Protein AF-A0A8H4VXH0-F1 (afdb_monomer_lite)

Radius of gyration: 14.35 Å; chains: 1; bounding box: 33×39×37 Å

Sequence (151 aa):
MNLYSQYSAAAYCPFNTANTTTHQPILCPTGSCPLLSFLSHSPYVHGSFLNRDPSFGTAFLAISPHDKTLILSFCGSEFTAASTSAREEFPDYTLAVTGHSLGAAQTAFATAEFRANGTKGEEVWMFDYAQPHLGDLNLADVEVSIVGRGV

Foldseek 3Di:
DDQQQLLQVLQPPCCLAVVDDAFAARDDPVCSHVVQVVADQHKGWRAKDDDPDPQAWIWTWIADPRQQAIEI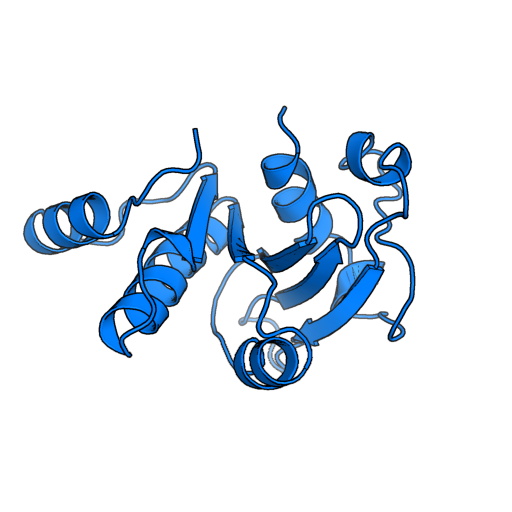YTDAHDDDDPPVPVCVVRVVGAYEYEHEENRLVHLLVHLLVCVVVPNDLRSYAGYGHHYDDPDDVVVVVSSVVSHRDDD

Secondary structure (DSSP, 8-state):
--HHHHHHHHTT-TTTTTT--TTPBP--TTSS-GGGGGSSS--EEEEEEE-SSTTS-EEEEEEETTTTEEEEEEESS----SHHHHHHH-TTSEEEEEEETHHHHHHHHHHHHHHHTT--TTTEEEEEESPPP-SSHHHHHHHHHH-----

InterPro domains:
  IPR002921 Fungal lipase-type domain [PF01764] (84-141)
  IPR029058 Alpha/Beta hydrolase fold [G3DSA:3.40.50.1820] (1-81)
  IPR029058 Alpha/Beta hydrolase fold [G3DSA:3.40.50.1820] (82-149)
  IPR029058 Alpha/Beta hydrolase fold [SSF53474] (3-141)
  IPR051299 Alpha/beta hydrolase lipase/esterase [PTHR46640] (80-141)

pLDDT: mean 80.07, std 12.6, range [41.5, 93.19]

Organism: NCBI:txid354080

Structure (mmCIF, N/CA/C/O backbone):
data_AF-A0A8H4VXH0-F1
#
_entry.id   AF-A0A8H4VXH0-F1
#
loop_
_atom_site.group_PDB
_atom_site.id
_atom_site.type_symbol
_atom_site.label_atom_id
_atom_site.label_alt_id
_atom_site.label_comp_id
_atom_site.label_asym_id
_atom_site.label_entity_id
_atom_site.label_seq_id
_atom_site.pdbx_PDB_ins_code
_atom_site.Cartn_x
_atom_site.Cartn_y
_atom_site.Cartn_z
_atom_site.occupancy
_atom_site.B_iso_or_equiv
_atom_site.auth_seq_id
_atom_site.auth_comp_id
_atom_site.auth_asym_id
_atom_site.auth_atom_id
_atom_site.pdbx_PDB_model_num
ATOM 1 N N . MET A 1 1 ? -5.954 -8.346 -14.269 1.00 59.53 1 MET A N 1
ATOM 2 C CA . MET A 1 1 ? -5.221 -7.361 -13.445 1.00 59.53 1 MET A CA 1
ATOM 3 C C . MET A 1 1 ? -6.236 -6.472 -12.761 1.00 59.53 1 MET A C 1
ATOM 5 O O . MET A 1 1 ? -7.142 -5.999 -13.435 1.00 59.53 1 MET A O 1
ATOM 9 N N . ASN A 1 2 ? -6.114 -6.307 -11.449 1.00 86.38 2 ASN A N 1
ATOM 10 C CA . ASN A 1 2 ? -6.974 -5.452 -10.628 1.00 86.38 2 ASN A CA 1
ATOM 11 C C . ASN A 1 2 ? -6.190 -4.201 -10.178 1.00 86.38 2 ASN A C 1
ATOM 13 O O . ASN A 1 2 ? -4.998 -4.076 -10.468 1.00 86.38 2 ASN A O 1
ATOM 17 N N . LEU A 1 3 ? -6.849 -3.283 -9.471 1.00 90.44 3 LEU A N 1
ATOM 18 C CA . LEU A 1 3 ? -6.254 -2.016 -9.045 1.00 90.44 3 LEU A CA 1
ATOM 19 C C . LEU A 1 3 ? -5.009 -2.206 -8.156 1.00 90.44 3 LEU A C 1
ATOM 21 O O . LEU A 1 3 ? -3.959 -1.631 -8.432 1.00 90.44 3 LEU A O 1
ATOM 25 N N . TYR A 1 4 ? -5.090 -3.061 -7.135 1.00 91.31 4 TYR A N 1
ATOM 26 C CA . TYR A 1 4 ? -3.996 -3.248 -6.175 1.00 91.31 4 TYR A CA 1
ATOM 27 C C . TYR A 1 4 ? -2.783 -3.978 -6.757 1.00 91.31 4 TYR A C 1
ATOM 29 O O . TYR A 1 4 ? -1.662 -3.599 -6.435 1.00 91.31 4 TYR A O 1
ATOM 37 N N . SER A 1 5 ? -2.964 -4.894 -7.718 1.00 89.62 5 SER A N 1
ATOM 38 C CA . SER A 1 5 ? -1.831 -5.488 -8.452 1.00 89.62 5 SER A CA 1
ATOM 39 C C . SER A 1 5 ? -1.010 -4.445 -9.216 1.00 89.62 5 SER A C 1
ATOM 41 O O . SER A 1 5 ? 0.195 -4.606 -9.410 1.00 89.62 5 SER A O 1
ATOM 43 N N . GLN A 1 6 ? -1.648 -3.348 -9.633 1.00 92.75 6 GLN A N 1
ATOM 44 C CA . GLN A 1 6 ? -0.965 -2.252 -10.312 1.00 92.75 6 GLN A CA 1
ATOM 45 C C . GLN A 1 6 ? -0.204 -1.352 -9.346 1.00 92.75 6 GLN A C 1
ATOM 47 O O . GLN A 1 6 ? 0.877 -0.892 -9.702 1.00 92.75 6 GLN A O 1
ATOM 52 N N . TYR A 1 7 ? -0.709 -1.152 -8.125 1.00 93.19 7 TYR A N 1
ATOM 53 C CA . TYR A 1 7 ? 0.077 -0.531 -7.058 1.00 93.19 7 TYR A CA 1
ATOM 54 C C . TYR A 1 7 ? 1.321 -1.372 -6.735 1.00 93.19 7 TYR A C 1
ATOM 56 O O . TYR A 1 7 ? 2.422 -0.822 -6.705 1.00 93.19 7 TYR A O 1
ATOM 64 N N . SER A 1 8 ? 1.191 -2.703 -6.635 1.00 90.25 8 SER A N 1
ATOM 65 C CA . SER A 1 8 ? 2.348 -3.590 -6.435 1.00 90.25 8 SER A CA 1
ATOM 66 C C . SER A 1 8 ? 3.368 -3.467 -7.571 1.00 90.25 8 SER A C 1
ATOM 68 O O . SER A 1 8 ? 4.569 -3.393 -7.322 1.00 90.25 8 SER A O 1
ATOM 70 N N . ALA A 1 9 ? 2.909 -3.397 -8.826 1.00 89.06 9 ALA A N 1
ATOM 71 C CA . ALA A 1 9 ? 3.785 -3.187 -9.979 1.00 89.06 9 ALA A CA 1
ATOM 72 C C . ALA A 1 9 ? 4.452 -1.799 -9.966 1.00 89.06 9 ALA A C 1
ATOM 74 O O . ALA A 1 9 ? 5.627 -1.669 -10.315 1.00 89.06 9 ALA A O 1
ATOM 75 N N . ALA A 1 10 ? 3.731 -0.763 -9.529 1.00 91.12 10 ALA A N 1
ATOM 76 C CA . ALA A 1 10 ? 4.242 0.600 -9.428 1.00 91.12 10 ALA A CA 1
ATOM 77 C C . ALA A 1 10 ? 5.400 0.728 -8.427 1.00 91.12 10 ALA A C 1
ATOM 79 O O . ALA A 1 10 ? 6.233 1.621 -8.588 1.00 91.12 10 ALA A O 1
ATOM 80 N N . ALA A 1 11 ? 5.503 -0.172 -7.441 1.00 88.31 11 ALA A N 1
ATOM 81 C CA . ALA A 1 11 ? 6.580 -0.143 -6.448 1.00 88.31 11 ALA A CA 1
ATOM 82 C C . ALA A 1 11 ? 7.954 -0.447 -7.054 1.00 88.31 11 ALA A C 1
ATOM 84 O O . ALA A 1 11 ? 8.966 0.011 -6.535 1.00 88.31 11 ALA A O 1
ATOM 85 N N . TYR A 1 12 ? 7.990 -1.151 -8.187 1.00 85.25 12 TYR A N 1
ATOM 86 C CA . TYR A 1 12 ? 9.220 -1.421 -8.931 1.00 85.25 12 TYR A CA 1
ATOM 87 C C . TYR A 1 12 ? 9.699 -0.223 -9.761 1.00 85.25 12 TYR A C 1
ATOM 89 O O . TYR A 1 12 ? 10.796 -0.264 -10.316 1.00 85.25 12 TYR A O 1
ATOM 97 N N . CYS A 1 13 ? 8.895 0.837 -9.889 1.00 87.12 13 CYS A N 1
ATOM 98 C CA . CYS A 1 13 ? 9.265 2.018 -10.661 1.00 87.12 13 CYS A CA 1
ATOM 99 C C . CYS A 1 13 ? 10.060 2.994 -9.777 1.00 87.12 13 CYS A C 1
ATOM 101 O O . CYS A 1 13 ? 9.484 3.551 -8.840 1.00 87.12 13 CYS A O 1
ATOM 103 N N . PRO A 1 14 ? 11.332 3.309 -10.108 1.00 82.88 14 PRO A N 1
ATOM 104 C CA . PRO A 1 14 ? 12.152 4.224 -9.311 1.00 82.88 14 PRO A CA 1
ATOM 105 C C . PRO A 1 14 ? 11.544 5.619 -9.151 1.00 82.88 14 PRO A C 1
ATOM 107 O O . PRO A 1 14 ? 11.831 6.303 -8.181 1.00 82.88 14 PRO A O 1
ATOM 110 N N . PHE A 1 15 ? 10.683 6.051 -10.072 1.00 84.06 15 PHE A N 1
ATOM 111 C CA . PHE A 1 15 ? 9.971 7.325 -9.958 1.00 84.06 15 PHE A CA 1
ATOM 112 C C . PHE A 1 15 ? 9.059 7.386 -8.733 1.00 84.06 15 PHE A C 1
ATOM 114 O O . PHE A 1 15 ? 8.924 8.453 -8.157 1.00 84.06 15 PHE A O 1
ATOM 121 N N . ASN A 1 16 ? 8.489 6.260 -8.298 1.00 87.06 16 ASN A N 1
ATOM 122 C CA . ASN A 1 16 ? 7.608 6.214 -7.130 1.00 87.06 16 ASN A CA 1
ATOM 123 C C . ASN A 1 16 ? 8.382 5.962 -5.827 1.00 87.06 16 ASN A C 1
ATOM 125 O O . ASN A 1 16 ? 7.828 6.130 -4.745 1.00 87.06 16 ASN A O 1
ATOM 129 N N . THR A 1 17 ? 9.657 5.570 -5.929 1.00 82.44 17 THR A N 1
ATOM 130 C CA . THR A 1 17 ? 10.518 5.228 -4.793 1.00 82.44 17 THR A CA 1
ATOM 131 C C . THR A 1 17 ? 11.788 6.085 -4.770 1.00 82.44 17 THR A C 1
ATOM 133 O O . THR A 1 17 ? 11.856 7.056 -4.029 1.00 82.44 17 THR A O 1
ATOM 136 N N . ALA A 1 18 ? 12.796 5.757 -5.583 1.00 75.94 18 ALA A N 1
ATOM 137 C CA . ALA A 1 18 ? 14.144 6.342 -5.538 1.00 75.94 18 ALA A CA 1
ATOM 138 C C . ALA A 1 18 ? 14.226 7.823 -5.915 1.00 75.94 18 ALA A C 1
ATOM 140 O O . ALA A 1 18 ? 14.987 8.584 -5.324 1.00 75.94 18 ALA A O 1
ATOM 141 N N . ASN A 1 19 ? 13.429 8.220 -6.896 1.00 73.25 19 ASN A N 1
ATOM 142 C CA . ASN A 1 19 ? 13.427 9.548 -7.491 1.00 73.25 19 ASN A CA 1
ATOM 143 C C . ASN A 1 19 ? 12.087 10.235 -7.227 1.00 73.25 19 ASN A C 1
ATOM 145 O O . ASN A 1 19 ? 11.540 10.886 -8.118 1.00 73.25 19 ASN A O 1
ATOM 149 N N . THR A 1 20 ? 11.526 10.019 -6.034 1.00 76.62 20 THR A N 1
ATOM 150 C CA . THR A 1 20 ? 10.199 10.531 -5.717 1.00 76.62 20 THR A CA 1
ATOM 151 C C . THR A 1 20 ? 10.220 12.004 -5.326 1.00 76.62 20 THR A C 1
ATOM 153 O O . THR A 1 20 ? 11.147 12.478 -4.670 1.00 76.62 20 THR A O 1
ATOM 156 N N . THR A 1 21 ? 9.155 12.717 -5.675 1.00 79.81 21 THR A N 1
ATOM 157 C CA . THR A 1 21 ? 8.819 14.022 -5.095 1.00 79.81 21 THR A CA 1
ATOM 158 C C . THR A 1 21 ? 7.494 13.886 -4.357 1.00 79.81 21 THR A C 1
ATOM 160 O O . THR A 1 21 ? 6.543 13.325 -4.896 1.00 79.81 21 THR A O 1
ATOM 163 N N . THR A 1 22 ? 7.407 14.393 -3.128 1.00 78.00 22 THR A N 1
ATOM 164 C CA . THR A 1 22 ? 6.149 14.405 -2.367 1.00 78.00 22 THR A CA 1
ATOM 165 C C . THR A 1 22 ? 5.031 15.068 -3.182 1.00 78.00 22 THR A C 1
ATOM 167 O O . THR A 1 22 ? 5.258 16.099 -3.813 1.00 78.00 22 THR A O 1
ATOM 170 N N . HIS A 1 23 ? 3.830 14.484 -3.156 1.00 84.88 23 HIS A N 1
ATOM 171 C CA . HIS A 1 23 ? 2.646 14.890 -3.931 1.00 84.88 23 HIS A CA 1
ATOM 172 C C . HIS A 1 23 ? 2.711 14.674 -5.450 1.00 84.88 23 HIS A C 1
ATOM 174 O O . HIS A 1 23 ? 1.803 15.105 -6.162 1.00 84.88 23 HIS A O 1
ATOM 180 N N . GLN A 1 24 ? 3.720 13.985 -5.982 1.00 88.06 24 GLN A N 1
ATOM 181 C CA . GLN A 1 24 ? 3.704 13.639 -7.404 1.00 88.06 24 GLN A CA 1
ATOM 182 C C . GLN A 1 24 ? 2.711 12.497 -7.700 1.00 88.06 24 GLN A C 1
ATOM 184 O O . GLN A 1 24 ? 2.532 11.607 -6.861 1.00 88.06 24 GLN A O 1
ATOM 189 N N . PRO A 1 25 ? 2.109 12.457 -8.900 1.00 90.44 25 PRO A N 1
ATOM 190 C CA . PRO A 1 25 ? 1.269 11.337 -9.313 1.00 90.44 25 PRO A CA 1
ATOM 191 C C . PRO A 1 25 ? 2.073 10.035 -9.403 1.00 90.44 25 PRO A C 1
ATOM 193 O O . PRO A 1 25 ? 3.275 10.053 -9.668 1.00 90.44 25 PRO A O 1
ATOM 196 N N . ILE A 1 26 ? 1.403 8.894 -9.236 1.00 91.06 26 ILE A N 1
ATOM 197 C CA . ILE A 1 26 ? 2.035 7.587 -9.461 1.00 91.06 26 ILE A CA 1
ATOM 198 C C . ILE A 1 26 ? 2.321 7.396 -10.953 1.00 91.06 26 ILE A C 1
ATOM 200 O O . ILE A 1 26 ? 1.427 7.536 -11.791 1.00 91.06 26 ILE A O 1
ATOM 204 N N . LEU A 1 27 ? 3.564 7.037 -11.284 1.00 88.44 27 LEU A N 1
ATOM 205 C CA . LEU A 1 27 ? 4.032 6.880 -12.661 1.00 88.44 27 LEU A CA 1
ATOM 206 C C . LEU A 1 27 ? 4.551 5.461 -12.925 1.00 88.44 27 LEU A C 1
ATOM 208 O O . LEU A 1 27 ? 5.424 4.966 -12.213 1.00 88.44 27 LEU A O 1
ATOM 212 N N . CYS A 1 28 ? 4.078 4.838 -14.009 1.00 89.12 28 CYS A N 1
ATOM 213 C CA . CYS A 1 28 ? 4.627 3.586 -14.545 1.00 89.12 28 CYS A CA 1
ATOM 214 C C . CYS A 1 28 ? 4.923 3.737 -16.044 1.00 89.12 28 CYS A C 1
ATOM 216 O O . CYS A 1 28 ? 4.054 3.441 -16.868 1.00 89.12 28 CYS A O 1
ATOM 218 N N . PRO A 1 29 ? 6.136 4.172 -16.428 1.00 82.19 29 PRO A N 1
ATOM 219 C CA . PRO A 1 29 ? 6.476 4.469 -17.825 1.00 82.19 29 PRO A CA 1
ATOM 220 C C . PRO A 1 29 ? 6.297 3.289 -18.790 1.00 82.19 29 PRO A C 1
ATOM 222 O O . PRO A 1 29 ? 6.003 3.485 -19.963 1.00 82.19 29 PRO A O 1
ATOM 225 N N . THR A 1 30 ? 6.441 2.058 -18.298 1.00 82.06 30 THR A N 1
ATOM 226 C CA . THR A 1 30 ? 6.265 0.822 -19.077 1.00 82.06 30 THR A CA 1
ATOM 227 C C . THR A 1 30 ? 4.802 0.404 -19.244 1.00 82.06 30 THR A C 1
ATOM 229 O O . THR A 1 30 ? 4.535 -0.655 -19.802 1.00 82.06 30 THR A O 1
ATOM 232 N N . GLY A 1 31 ? 3.846 1.192 -18.741 1.00 84.38 31 GLY A N 1
ATOM 233 C CA . GLY A 1 31 ? 2.420 0.877 -18.826 1.00 84.38 31 GLY A CA 1
ATOM 234 C C . GLY A 1 31 ? 1.967 -0.240 -17.883 1.00 84.38 31 GLY A C 1
ATOM 235 O O . GLY A 1 31 ? 0.929 -0.845 -18.118 1.00 84.38 31 GLY A O 1
ATOM 236 N N . SER A 1 32 ? 2.719 -0.521 -16.813 1.00 85.56 32 SER A N 1
ATOM 237 C CA . SER A 1 32 ? 2.384 -1.580 -15.846 1.00 85.56 32 SER A CA 1
ATOM 238 C C . SER A 1 32 ? 1.206 -1.228 -14.923 1.00 85.56 32 SER A C 1
ATOM 240 O O . SER A 1 32 ? 0.642 -2.124 -14.298 1.00 85.56 32 SER A O 1
ATOM 242 N N . CYS A 1 33 ? 0.826 0.055 -14.829 1.00 90.25 33 CYS A N 1
ATOM 243 C CA . CYS A 1 33 ? -0.262 0.529 -13.966 1.00 90.25 33 CYS A CA 1
ATOM 244 C C . CYS A 1 33 ? -1.290 1.449 -14.672 1.00 90.25 33 CYS A C 1
ATOM 246 O O . CYS A 1 33 ? -1.505 2.582 -14.242 1.00 90.25 33 CYS A O 1
ATOM 248 N N . PRO A 1 34 ? -1.954 0.999 -15.757 1.00 90.00 34 PRO A N 1
ATOM 249 C CA . PRO A 1 34 ? -2.844 1.852 -16.548 1.00 90.00 34 PRO A CA 1
ATOM 250 C C . PRO A 1 34 ? -4.090 2.332 -15.789 1.00 90.00 34 PRO A C 1
ATOM 252 O O . PRO A 1 34 ? -4.542 3.444 -16.026 1.00 90.00 34 PRO A O 1
ATOM 255 N N . LEU A 1 35 ? -4.648 1.534 -14.872 1.00 89.69 35 LEU A N 1
ATOM 256 C CA . LEU A 1 35 ? -5.864 1.884 -14.124 1.00 89.69 35 LEU A CA 1
ATOM 257 C C . LEU A 1 35 ? -5.632 3.060 -13.171 1.00 89.69 35 LEU A C 1
ATOM 259 O O . LEU A 1 35 ? -6.550 3.851 -12.975 1.00 89.69 35 LEU A O 1
ATOM 263 N N . LEU A 1 36 ? -4.420 3.214 -12.624 1.00 88.69 36 LEU A N 1
ATOM 264 C CA . LEU A 1 36 ? -4.093 4.317 -11.711 1.00 88.69 36 LEU A CA 1
ATOM 265 C C . LEU A 1 36 ? -4.219 5.685 -12.391 1.00 88.69 36 LEU A C 1
ATOM 267 O O . LEU A 1 36 ? -4.620 6.657 -11.756 1.00 88.69 36 LEU A O 1
ATOM 271 N N . SER A 1 37 ? -3.947 5.751 -13.696 1.00 81.81 37 SER A N 1
ATOM 272 C CA . SER A 1 37 ? -4.081 6.976 -14.489 1.00 81.81 37 SER A CA 1
ATOM 273 C C . SER A 1 37 ? -5.535 7.366 -14.781 1.00 81.81 37 SER A C 1
ATOM 275 O O . SER A 1 37 ? -5.781 8.507 -15.160 1.00 81.81 37 SER A O 1
ATOM 277 N N . PHE A 1 38 ? -6.494 6.449 -14.608 1.00 83.06 38 PHE A N 1
ATOM 278 C CA . PHE A 1 38 ? -7.913 6.677 -14.910 1.00 83.06 38 PHE A CA 1
ATOM 279 C C . PHE A 1 38 ? -8.794 6.858 -13.666 1.00 83.06 38 PHE A C 1
ATOM 281 O O . PHE A 1 38 ? -10.001 7.056 -13.806 1.00 83.06 38 PHE A O 1
ATOM 288 N N . LEU A 1 39 ? -8.228 6.807 -12.455 1.00 85.94 39 LEU A N 1
ATOM 289 C CA . LEU A 1 39 ? -8.983 7.086 -11.232 1.00 85.94 39 LEU A CA 1
ATOM 290 C C . LEU A 1 39 ? -9.338 8.576 -11.140 1.00 85.94 39 LEU A C 1
ATOM 292 O O . LEU A 1 39 ? -8.493 9.446 -11.366 1.00 85.94 39 LEU A O 1
ATOM 296 N N . SER A 1 40 ? -10.583 8.874 -10.761 1.00 80.19 40 SER A N 1
ATOM 297 C CA . SER A 1 40 ? -10.993 10.243 -10.431 1.00 80.19 40 SER A CA 1
ATOM 298 C C . SER A 1 40 ? -10.247 10.717 -9.182 1.00 80.19 40 SER A C 1
ATOM 300 O O . SER A 1 40 ? -10.322 10.061 -8.153 1.00 80.19 40 SER A O 1
ATOM 302 N N . HIS A 1 41 ? -9.579 11.872 -9.253 1.00 85.31 41 HIS A N 1
ATOM 303 C CA . HIS A 1 41 ? -8.581 12.315 -8.265 1.00 85.31 41 HIS A CA 1
ATOM 304 C C . HIS A 1 41 ? -7.425 11.314 -8.147 1.00 85.31 41 HIS A C 1
ATOM 306 O O . HIS A 1 41 ? -7.408 10.441 -7.280 1.00 85.31 41 HIS A O 1
ATOM 312 N N . SER A 1 42 ? -6.468 11.448 -9.070 1.00 86.25 42 SER A N 1
ATOM 313 C CA . SER A 1 42 ? -5.363 10.510 -9.237 1.00 86.25 42 SER A CA 1
ATOM 314 C C . SER A 1 42 ? -4.567 10.314 -7.941 1.00 86.25 42 SER A C 1
ATOM 316 O O . SER A 1 42 ? -4.257 11.297 -7.259 1.00 86.25 42 SER A O 1
ATOM 318 N N . PRO A 1 43 ? -4.199 9.065 -7.614 1.00 92.50 43 PRO A N 1
ATOM 319 C CA . PRO A 1 43 ? -3.383 8.778 -6.450 1.00 92.50 43 PRO A CA 1
ATOM 320 C C . PRO A 1 43 ? -1.980 9.362 -6.623 1.00 92.50 43 PRO A C 1
ATOM 322 O O . PRO A 1 43 ? -1.426 9.406 -7.730 1.00 92.50 43 PRO A O 1
ATOM 325 N N . TYR A 1 44 ? -1.394 9.786 -5.512 1.00 92.44 44 TYR A N 1
ATOM 326 C CA . TYR A 1 44 ? -0.089 10.434 -5.489 1.00 92.44 44 TYR A CA 1
ATOM 327 C C . TYR A 1 44 ? 0.791 9.864 -4.384 1.00 92.44 44 TYR A C 1
ATOM 329 O O . TYR A 1 44 ? 0.305 9.361 -3.370 1.00 92.44 44 TYR A O 1
ATOM 337 N N . VAL A 1 45 ? 2.105 9.948 -4.579 1.00 91.00 45 VAL A N 1
ATOM 338 C CA . VAL A 1 45 ? 3.085 9.494 -3.594 1.00 91.00 45 VAL A CA 1
ATOM 339 C C . VAL A 1 45 ? 3.186 10.530 -2.477 1.00 91.00 45 VAL A C 1
ATOM 341 O O . VAL A 1 45 ? 3.524 11.690 -2.711 1.00 91.00 45 VAL A O 1
ATOM 344 N N . HIS A 1 46 ? 2.897 10.106 -1.252 1.00 89.44 46 HIS A N 1
ATOM 345 C CA . HIS A 1 46 ? 3.095 10.909 -0.048 1.00 89.44 46 HIS A CA 1
ATOM 346 C C . HIS A 1 46 ? 4.539 10.790 0.453 1.00 89.44 46 HIS A C 1
ATOM 348 O O . HIS A 1 46 ? 5.181 11.786 0.781 1.00 89.44 46 HIS A O 1
ATOM 354 N N . GLY A 1 47 ? 5.087 9.576 0.436 1.00 85.00 47 GLY A N 1
ATOM 355 C CA . GLY A 1 47 ? 6.469 9.322 0.822 1.00 85.00 47 GLY A CA 1
ATOM 356 C C . GLY A 1 47 ? 7.004 8.032 0.219 1.00 85.00 47 GLY A C 1
ATOM 357 O O . GLY A 1 47 ? 6.242 7.159 -0.191 1.00 85.00 47 GLY A O 1
ATOM 358 N N . SER A 1 48 ? 8.325 7.909 0.171 1.00 82.56 48 SER A N 1
ATOM 359 C CA . SER A 1 48 ? 9.010 6.688 -0.252 1.00 82.56 48 SER A CA 1
ATOM 360 C C . SER A 1 48 ? 10.030 6.238 0.775 1.00 82.56 48 SER A C 1
ATOM 362 O O . SER A 1 48 ? 10.651 7.052 1.457 1.00 8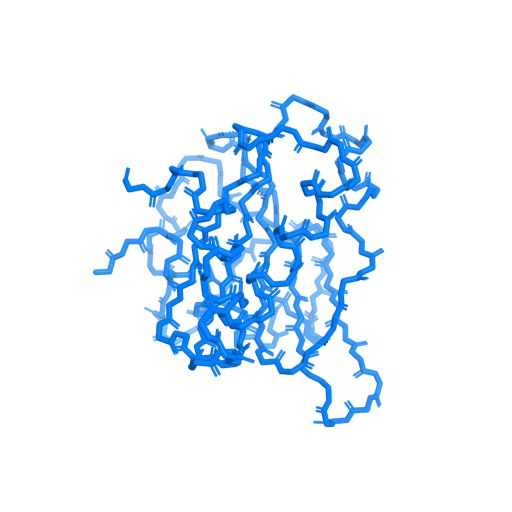2.56 48 SER A O 1
ATOM 364 N N . PHE A 1 49 ? 10.284 4.940 0.778 1.00 75.88 49 PHE A N 1
ATOM 365 C CA . PHE A 1 49 ? 11.272 4.283 1.608 1.00 75.88 49 PHE A CA 1
ATOM 366 C C . PHE A 1 49 ? 12.365 3.742 0.709 1.00 75.88 49 PHE A C 1
ATOM 368 O O . PHE A 1 49 ? 12.159 2.815 -0.079 1.00 75.88 49 PHE A O 1
ATOM 375 N N . LEU A 1 50 ? 13.523 4.375 0.830 1.00 69.19 50 LEU A N 1
ATOM 376 C CA . LEU A 1 50 ? 14.759 3.930 0.224 1.00 69.19 50 LEU A CA 1
ATOM 377 C C . LEU A 1 50 ? 15.659 3.478 1.348 1.00 69.19 50 LEU A C 1
ATOM 379 O O . LEU A 1 50 ? 16.134 4.298 2.135 1.00 69.19 50 LEU A O 1
ATOM 383 N N . ASN A 1 51 ? 15.896 2.176 1.424 1.00 59.72 51 ASN A N 1
ATOM 384 C CA . ASN A 1 51 ? 16.980 1.700 2.251 1.00 59.72 51 ASN A CA 1
ATOM 385 C C . ASN A 1 51 ? 18.298 2.012 1.535 1.00 59.72 51 ASN A C 1
ATOM 387 O O . ASN A 1 51 ? 18.450 1.807 0.333 1.00 59.72 51 ASN A O 1
ATOM 391 N N . ARG A 1 52 ? 19.252 2.571 2.287 1.00 51.41 52 ARG A N 1
ATOM 392 C CA . ARG A 1 52 ? 20.586 2.973 1.800 1.00 51.41 52 ARG A CA 1
ATOM 393 C C . ARG A 1 52 ? 21.457 1.797 1.344 1.00 51.41 52 ARG A C 1
ATOM 395 O O . ARG A 1 52 ? 22.567 2.027 0.875 1.00 51.41 52 ARG A O 1
ATOM 402 N N . ASP A 1 53 ? 20.977 0.573 1.517 1.00 52.59 53 ASP A N 1
ATOM 403 C CA . ASP A 1 53 ? 21.706 -0.657 1.267 1.00 52.59 53 ASP A CA 1
ATOM 404 C C . ASP A 1 53 ? 20.971 -1.462 0.172 1.00 52.59 53 ASP A C 1
ATOM 406 O O . ASP A 1 53 ? 19.785 -1.756 0.332 1.00 52.59 53 ASP A O 1
ATOM 410 N N . PRO A 1 54 ? 21.629 -1.790 -0.959 1.00 50.06 54 PRO A N 1
ATOM 411 C CA . PRO A 1 54 ? 21.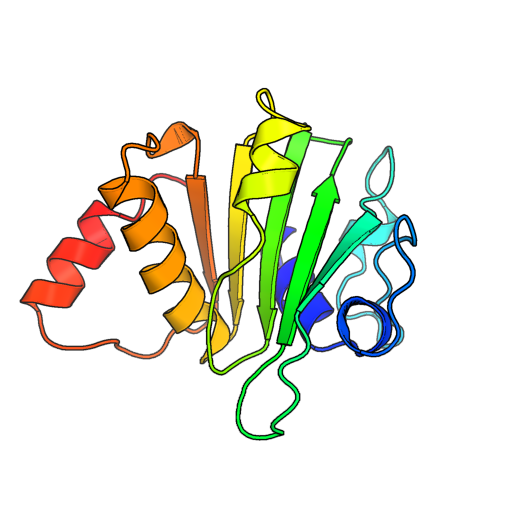009 -2.391 -2.148 1.00 50.06 54 PRO A CA 1
ATOM 412 C C . PRO A 1 54 ? 20.418 -3.794 -1.930 1.00 50.06 54 PRO A C 1
ATOM 414 O O . PRO A 1 54 ? 19.756 -4.321 -2.823 1.00 50.06 54 PRO A O 1
ATOM 417 N N . SER A 1 55 ? 20.646 -4.397 -0.761 1.00 50.50 55 SER A N 1
ATOM 418 C CA . SER A 1 55 ? 20.062 -5.685 -0.357 1.00 50.50 55 SER A CA 1
ATOM 419 C C . SER A 1 55 ? 18.627 -5.552 0.174 1.00 50.50 55 SER A C 1
ATOM 421 O O . SER A 1 55 ? 17.914 -6.548 0.328 1.00 50.50 55 SER A O 1
ATOM 423 N N . PHE A 1 56 ? 18.204 -4.321 0.453 1.00 54.09 56 PHE A N 1
ATOM 424 C CA . PHE A 1 56 ? 16.938 -3.999 1.085 1.00 54.09 56 PHE A CA 1
ATOM 425 C C . PHE A 1 56 ? 16.066 -3.261 0.069 1.00 54.09 56 PHE A C 1
ATOM 427 O O . PHE A 1 56 ? 16.423 -2.207 -0.458 1.00 54.09 56 PHE A O 1
ATOM 434 N N . GLY A 1 57 ? 14.945 -3.884 -0.261 1.00 65.06 57 GLY A N 1
ATOM 435 C CA . GLY A 1 57 ? 13.917 -3.398 -1.152 1.00 65.06 57 GLY A CA 1
ATOM 436 C C . GLY A 1 57 ? 13.358 -2.034 -0.768 1.00 65.06 57 GLY A C 1
ATOM 437 O O . GLY A 1 57 ? 13.695 -1.407 0.239 1.00 65.06 57 GLY A O 1
ATOM 438 N N . THR A 1 58 ? 12.511 -1.542 -1.660 1.00 76.62 58 THR A N 1
ATOM 439 C CA . THR A 1 58 ? 11.964 -0.188 -1.591 1.00 76.62 58 THR A CA 1
ATOM 440 C C . THR A 1 58 ? 10.466 -0.257 -1.387 1.00 76.62 58 THR A C 1
ATOM 442 O O . THR A 1 58 ? 9.819 -1.244 -1.731 1.00 76.62 58 THR A O 1
ATOM 445 N N . ALA A 1 59 ? 9.890 0.788 -0.822 1.00 83.56 59 ALA A N 1
ATOM 446 C CA . ALA A 1 59 ? 8.448 0.890 -0.699 1.00 83.56 59 ALA A CA 1
ATOM 447 C C . ALA A 1 59 ? 8.012 2.328 -0.928 1.00 83.56 59 ALA A C 1
ATOM 449 O O . ALA A 1 59 ? 8.815 3.257 -0.833 1.00 83.56 59 ALA A O 1
ATOM 450 N N . PHE A 1 60 ? 6.736 2.525 -1.214 1.00 88.06 60 PHE A N 1
ATOM 451 C CA . PHE A 1 60 ? 6.147 3.853 -1.194 1.00 88.06 60 PHE A CA 1
ATOM 452 C C . PHE A 1 60 ? 4.812 3.835 -0.473 1.00 88.06 60 PHE A C 1
ATOM 454 O O . PHE A 1 60 ? 4.130 2.812 -0.390 1.00 88.06 60 PHE A O 1
ATOM 461 N N . LEU A 1 61 ? 4.468 5.000 0.050 1.00 90.94 61 LEU A N 1
ATOM 462 C CA . LEU A 1 61 ? 3.175 5.304 0.612 1.00 90.94 61 LEU A CA 1
ATOM 463 C C . LEU A 1 61 ? 2.472 6.277 -0.323 1.00 90.94 61 LEU A C 1
ATOM 465 O O . LEU A 1 61 ? 2.974 7.376 -0.576 1.00 90.94 61 LEU A O 1
ATOM 469 N N . ALA A 1 62 ? 1.323 5.869 -0.840 1.00 92.31 62 ALA A N 1
ATOM 470 C CA . ALA A 1 62 ? 0.467 6.711 -1.653 1.00 92.31 62 ALA A CA 1
ATOM 471 C C . ALA A 1 62 ? -0.845 7.023 -0.948 1.00 92.31 62 ALA A C 1
ATOM 473 O O . ALA A 1 62 ? -1.335 6.253 -0.124 1.00 92.31 62 ALA A O 1
ATOM 474 N N . ILE A 1 63 ? -1.418 8.158 -1.322 1.00 92.94 63 ILE A N 1
ATOM 475 C CA . ILE A 1 63 ? -2.752 8.572 -0.914 1.00 92.94 63 ILE A CA 1
ATOM 476 C C . ILE A 1 63 ? -3.640 8.473 -2.146 1.00 92.94 63 ILE A C 1
ATOM 478 O O . ILE A 1 63 ? -3.303 9.010 -3.204 1.00 92.94 63 ILE A O 1
ATOM 482 N N . SER A 1 64 ? -4.766 7.780 -2.006 1.00 93.12 64 SER A N 1
ATOM 483 C CA . SER A 1 64 ? -5.821 7.703 -3.009 1.00 93.12 64 SER A CA 1
ATOM 484 C C . SER A 1 64 ? -7.057 8.444 -2.496 1.00 93.12 64 SER A C 1
ATOM 486 O O . SER A 1 64 ? -7.825 7.901 -1.697 1.00 93.12 64 SER A O 1
ATOM 488 N N . PRO A 1 65 ? -7.281 9.694 -2.943 1.00 91.38 65 PRO A N 1
ATOM 489 C CA . PRO A 1 65 ? -8.489 10.437 -2.590 1.00 91.38 65 PRO A CA 1
ATOM 490 C C . PRO A 1 65 ? -9.760 9.851 -3.220 1.00 91.38 65 PRO A C 1
ATOM 492 O O . PRO A 1 65 ? -10.858 10.129 -2.747 1.00 91.38 65 PRO A O 1
ATOM 495 N N . HIS A 1 66 ? -9.619 9.054 -4.286 1.00 89.50 66 HIS A N 1
ATOM 496 C CA . HIS A 1 66 ? -10.721 8.422 -5.016 1.00 89.50 66 HIS A CA 1
ATOM 497 C C . HIS A 1 66 ? -11.626 7.571 -4.111 1.00 89.50 66 HIS A C 1
ATOM 499 O O . HIS A 1 66 ? -12.849 7.636 -4.200 1.00 89.50 66 HIS A O 1
ATOM 505 N N . ASP A 1 67 ? -11.007 6.772 -3.248 1.00 89.62 67 ASP A N 1
ATOM 506 C CA . ASP A 1 67 ? -11.633 5.755 -2.400 1.00 89.62 67 ASP A CA 1
ATOM 507 C C . ASP A 1 67 ? -11.224 5.891 -0.928 1.00 89.62 67 ASP A C 1
ATOM 509 O O . ASP A 1 67 ? -11.465 4.983 -0.139 1.00 89.62 67 ASP A O 1
ATOM 513 N N . LYS A 1 68 ? -10.612 7.024 -0.556 1.00 91.81 68 LYS A N 1
ATOM 514 C CA . LYS A 1 68 ? -10.097 7.297 0.792 1.00 91.81 68 LYS A CA 1
ATOM 515 C C . LYS A 1 68 ? -9.209 6.169 1.323 1.00 91.81 68 LYS A C 1
ATOM 517 O O . LYS A 1 68 ? -9.410 5.649 2.419 1.00 91.81 68 LYS A O 1
ATOM 522 N N . THR A 1 69 ? -8.224 5.778 0.524 1.00 91.44 69 THR A N 1
ATOM 523 C CA . THR A 1 69 ? -7.303 4.694 0.876 1.00 91.44 69 THR A CA 1
ATOM 524 C C . THR A 1 69 ? -5.871 5.214 0.973 1.00 91.44 69 THR A C 1
ATOM 526 O O . THR A 1 69 ? -5.406 5.966 0.115 1.00 91.44 69 THR A O 1
ATOM 529 N N . LEU A 1 70 ? -5.161 4.815 2.028 1.00 92.75 70 LEU A N 1
ATOM 530 C CA . LEU A 1 70 ? -3.706 4.898 2.131 1.00 92.75 70 LEU A CA 1
ATOM 531 C C . LEU A 1 70 ? -3.121 3.604 1.578 1.00 92.75 70 LEU A C 1
ATOM 533 O O . LEU A 1 70 ? -3.477 2.528 2.043 1.00 92.75 70 LEU A O 1
ATOM 537 N N . ILE A 1 71 ? -2.222 3.686 0.603 1.00 92.56 71 ILE A N 1
ATOM 538 C CA . ILE A 1 71 ? -1.637 2.514 -0.046 1.00 92.56 71 ILE A CA 1
ATOM 539 C C . ILE A 1 71 ? -0.174 2.408 0.349 1.00 92.56 71 ILE A C 1
ATOM 541 O O . ILE A 1 71 ? 0.646 3.214 -0.088 1.00 92.56 71 ILE A O 1
ATOM 545 N N . LEU A 1 72 ? 0.160 1.391 1.136 1.00 90.75 72 LEU A N 1
ATOM 546 C CA . LEU A 1 72 ? 1.535 1.015 1.433 1.00 90.75 72 LEU A CA 1
ATOM 547 C C . LEU A 1 72 ? 1.959 -0.116 0.493 1.00 90.75 72 LEU A C 1
ATOM 549 O O . LEU A 1 72 ? 1.489 -1.245 0.630 1.00 90.75 72 LEU A O 1
ATOM 553 N N . SER A 1 73 ? 2.838 0.189 -0.462 1.00 90.38 73 SER A N 1
ATOM 554 C CA . SER A 1 73 ? 3.247 -0.759 -1.499 1.00 90.38 73 SER A CA 1
ATOM 555 C C . SER A 1 73 ? 4.726 -1.123 -1.401 1.00 90.38 73 SER A C 1
ATOM 557 O O . SER A 1 73 ? 5.584 -0.240 -1.464 1.00 90.38 73 SER A O 1
ATOM 559 N N . PHE A 1 74 ? 5.027 -2.421 -1.318 1.00 86.75 74 PHE A N 1
ATOM 560 C CA . PHE A 1 74 ? 6.387 -2.955 -1.198 1.00 86.75 74 PHE A CA 1
ATOM 561 C C . PHE A 1 74 ? 6.929 -3.514 -2.517 1.00 86.75 74 PHE A C 1
ATOM 563 O O . PHE A 1 74 ? 6.272 -4.294 -3.211 1.00 86.75 74 PHE A O 1
ATOM 570 N N . CYS A 1 75 ? 8.182 -3.177 -2.810 1.00 82.06 75 CYS A N 1
ATOM 571 C CA . CYS A 1 75 ? 9.016 -3.763 -3.850 1.00 82.06 75 CYS A CA 1
ATOM 572 C C . CYS A 1 75 ? 10.153 -4.562 -3.196 1.00 82.06 75 CYS A C 1
ATOM 574 O O . CYS A 1 75 ? 11.236 -4.025 -2.965 1.00 82.06 75 CYS A O 1
ATOM 576 N N . GLY A 1 76 ? 9.930 -5.853 -2.931 1.00 71.31 76 GLY A N 1
ATOM 577 C CA . GLY A 1 76 ? 10.969 -6.744 -2.392 1.00 71.31 76 GLY A CA 1
ATOM 578 C C . GLY A 1 76 ? 11.571 -6.321 -1.034 1.00 71.31 76 GLY A C 1
ATOM 579 O O . GLY A 1 76 ? 11.117 -5.367 -0.409 1.00 71.31 76 GLY A O 1
ATOM 580 N N . SER A 1 77 ? 12.593 -7.065 -0.584 1.00 52.25 77 SER A N 1
ATOM 581 C CA . SER A 1 77 ? 13.060 -7.273 0.812 1.00 52.25 77 SER A CA 1
ATOM 582 C C . SER A 1 77 ? 13.038 -6.088 1.809 1.00 52.25 77 SER A C 1
ATOM 584 O O . SER A 1 77 ? 13.898 -5.232 1.751 1.00 52.25 77 SER A O 1
ATOM 586 N N . GLU A 1 78 ? 12.165 -6.174 2.825 1.00 52.81 78 GLU A N 1
ATOM 587 C CA . GLU A 1 78 ? 12.029 -5.427 4.116 1.00 52.81 78 GLU A CA 1
ATOM 588 C C . GLU A 1 78 ? 12.083 -3.871 4.168 1.00 52.81 78 GLU A C 1
ATOM 590 O O . GLU A 1 78 ? 12.671 -3.229 3.311 1.00 52.81 78 GLU A O 1
ATOM 595 N N . PHE A 1 79 ? 11.544 -3.127 5.162 1.00 48.12 79 PHE A N 1
ATOM 596 C CA . PHE A 1 79 ? 10.526 -3.271 6.239 1.00 48.12 79 PHE A CA 1
ATOM 597 C C . PHE A 1 79 ? 10.023 -1.843 6.615 1.00 48.12 79 PHE A C 1
ATOM 599 O O . PHE A 1 79 ? 10.632 -0.834 6.258 1.00 48.12 79 PHE A O 1
ATOM 606 N N . THR A 1 80 ? 8.877 -1.772 7.297 1.00 49.12 80 THR A N 1
ATOM 607 C CA . THR A 1 80 ? 8.009 -0.620 7.603 1.00 49.12 80 THR A CA 1
ATOM 608 C C . THR A 1 80 ? 8.559 0.420 8.582 1.00 49.12 80 THR A C 1
ATOM 610 O O . THR A 1 80 ? 8.938 0.074 9.697 1.00 49.12 80 THR A O 1
ATOM 613 N N . ALA A 1 81 ? 8.455 1.709 8.224 1.00 49.25 81 ALA A N 1
ATOM 614 C CA . ALA A 1 81 ? 8.676 2.809 9.172 1.00 49.25 81 ALA A CA 1
ATOM 615 C C . ALA A 1 81 ? 7.766 4.052 9.030 1.00 49.25 81 ALA A C 1
ATOM 617 O O . ALA A 1 81 ? 7.813 4.885 9.929 1.00 49.25 81 ALA A O 1
ATOM 618 N N . ALA A 1 82 ? 6.933 4.229 7.985 1.00 52.44 82 ALA A N 1
ATOM 619 C CA . ALA A 1 82 ? 6.141 5.476 7.898 1.00 52.44 82 ALA A CA 1
ATOM 620 C C . ALA A 1 82 ? 4.687 5.402 7.431 1.00 52.44 82 ALA A C 1
ATOM 622 O O . ALA A 1 82 ? 4.149 6.398 6.957 1.00 52.44 82 ALA A O 1
ATOM 623 N N . SER A 1 83 ? 3.995 4.283 7.645 1.00 56.44 83 SER A N 1
ATOM 624 C CA . SER A 1 83 ? 2.526 4.339 7.615 1.00 56.44 83 SER A CA 1
ATOM 625 C C . SER A 1 83 ? 1.948 5.070 8.836 1.00 56.44 83 SER A C 1
ATOM 627 O O . SER A 1 83 ? 0.853 5.611 8.739 1.00 56.44 83 SER A O 1
ATOM 629 N N . THR A 1 84 ? 2.660 5.138 9.968 1.00 61.94 84 THR A N 1
ATOM 630 C CA . THR A 1 84 ? 2.133 5.729 11.210 1.00 61.94 84 THR A CA 1
ATOM 631 C C . THR A 1 84 ? 1.815 7.219 11.069 1.00 61.94 84 THR A C 1
ATOM 633 O O . THR A 1 84 ? 0.711 7.624 11.409 1.00 61.94 84 THR A O 1
ATOM 636 N N . SER A 1 85 ? 2.715 8.024 10.490 1.00 63.34 85 SER A N 1
ATOM 637 C CA . SER A 1 85 ? 2.497 9.473 10.344 1.00 63.34 85 SER A CA 1
ATOM 638 C C . SER A 1 85 ? 1.360 9.811 9.377 1.00 63.34 85 SER A C 1
ATOM 640 O O . SER A 1 85 ? 0.557 10.695 9.652 1.00 63.34 85 SER A O 1
ATOM 6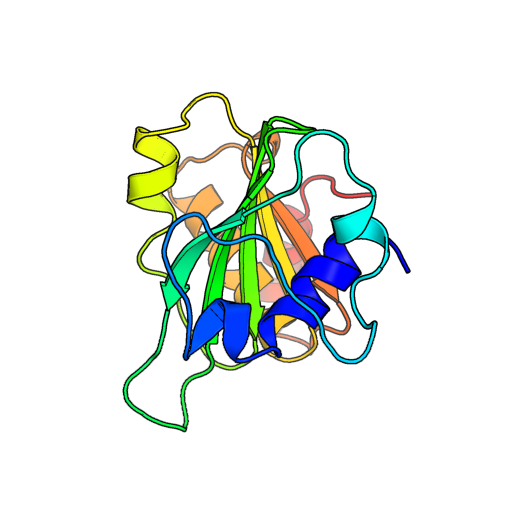42 N N . ALA A 1 86 ? 1.226 9.076 8.269 1.00 69.44 86 ALA A N 1
ATOM 643 C CA . ALA A 1 86 ? 0.114 9.300 7.346 1.00 69.44 86 ALA A CA 1
ATOM 644 C C . ALA A 1 86 ? -1.228 8.863 7.940 1.00 69.44 86 ALA A C 1
ATOM 646 O O . ALA A 1 86 ? -2.255 9.445 7.623 1.00 69.44 86 ALA A O 1
ATOM 647 N N . ARG A 1 87 ? -1.248 7.859 8.821 1.00 74.25 87 ARG A N 1
ATOM 648 C CA . ARG A 1 87 ? -2.478 7.473 9.524 1.00 74.25 87 ARG A CA 1
ATOM 649 C C . ARG A 1 87 ? -2.926 8.516 10.546 1.00 74.25 87 ARG A C 1
ATOM 651 O O . ARG A 1 87 ? -4.120 8.619 10.798 1.00 74.25 87 ARG A O 1
ATOM 658 N N . GLU A 1 88 ? -1.997 9.285 11.113 1.00 79.56 88 GLU A N 1
ATOM 659 C CA . GLU A 1 88 ? -2.330 10.442 11.953 1.00 79.56 88 GLU A CA 1
ATOM 660 C C . GLU A 1 88 ? -2.915 11.593 11.121 1.00 79.56 88 GLU A C 1
ATOM 662 O O . GLU A 1 88 ? -3.863 12.242 11.558 1.00 79.56 88 GLU A O 1
ATOM 667 N N . GLU A 1 89 ? -2.385 11.822 9.915 1.00 82.44 89 GLU A N 1
ATOM 668 C CA . GLU A 1 89 ? -2.876 12.859 8.996 1.00 82.44 89 GLU A CA 1
ATOM 669 C C . GLU A 1 89 ? -4.212 12.481 8.326 1.00 82.44 89 GLU A C 1
ATOM 671 O O . GLU A 1 89 ? -5.069 13.342 8.126 1.00 82.44 89 GLU A O 1
ATOM 676 N N . PHE A 1 90 ? -4.420 11.191 8.037 1.00 84.12 90 PHE A N 1
ATOM 677 C CA . PHE A 1 90 ? -5.596 10.646 7.346 1.00 84.12 90 PHE A CA 1
ATOM 678 C C . PHE A 1 90 ? -6.298 9.557 8.183 1.00 84.12 90 PHE A C 1
ATOM 680 O O . PHE A 1 90 ? -6.317 8.385 7.796 1.00 84.12 90 PHE A O 1
ATOM 687 N N . PRO A 1 91 ? -6.892 9.910 9.338 1.00 83.06 91 PRO A N 1
ATOM 688 C CA . PRO A 1 91 ? -7.478 8.937 10.262 1.00 83.06 91 PRO A CA 1
ATOM 689 C C . PRO A 1 91 ? -8.772 8.289 9.746 1.00 83.06 91 PRO A C 1
ATOM 691 O O . PRO A 1 91 ? -9.175 7.249 10.261 1.00 83.06 91 PRO A O 1
ATOM 694 N N . ASP A 1 92 ? -9.441 8.890 8.755 1.00 86.44 92 ASP A N 1
ATOM 695 C CA . ASP A 1 92 ? -10.649 8.348 8.119 1.00 86.44 92 ASP A CA 1
ATOM 696 C C . ASP A 1 92 ? -10.355 7.472 6.890 1.00 86.44 92 ASP A C 1
ATOM 698 O O . ASP A 1 92 ? -11.294 7.012 6.238 1.00 86.44 92 ASP A O 1
ATOM 702 N N . TYR A 1 93 ? -9.077 7.251 6.560 1.00 88.06 93 TYR A N 1
ATOM 703 C CA . TYR A 1 93 ? -8.670 6.454 5.407 1.00 88.06 93 TYR A CA 1
ATOM 704 C C . TYR A 1 93 ? -8.394 5.004 5.806 1.00 88.06 93 TYR A C 1
ATOM 706 O O . TYR A 1 93 ? -7.796 4.717 6.845 1.00 88.06 93 TYR A O 1
ATOM 714 N N . THR A 1 94 ? -8.762 4.077 4.927 1.00 89.69 94 THR A N 1
ATOM 715 C CA . THR A 1 94 ? -8.402 2.663 5.072 1.00 89.69 94 THR A CA 1
ATOM 716 C C . THR A 1 94 ? -6.950 2.448 4.653 1.00 89.69 94 THR A C 1
ATOM 718 O O . THR A 1 94 ? -6.517 2.977 3.631 1.00 89.69 94 THR A O 1
ATOM 721 N N . LEU A 1 95 ? -6.184 1.651 5.400 1.00 88.25 95 LEU A N 1
ATOM 722 C CA . LEU A 1 95 ? -4.841 1.249 4.985 1.00 88.25 95 LEU A CA 1
ATOM 723 C C . LEU A 1 95 ? -4.923 0.003 4.095 1.00 88.25 95 LEU A C 1
ATOM 725 O O . LEU A 1 95 ? -5.271 -1.071 4.563 1.00 88.25 95 LEU A O 1
ATOM 729 N N . ALA A 1 96 ? -4.550 0.114 2.827 1.00 90.56 96 ALA A N 1
ATOM 730 C CA . ALA A 1 96 ? -4.294 -1.024 1.955 1.00 90.56 96 ALA A CA 1
ATOM 731 C C . ALA A 1 96 ? -2.788 -1.292 1.884 1.00 90.56 96 ALA A C 1
ATOM 733 O O . ALA A 1 96 ? -2.000 -0.432 1.490 1.00 90.56 96 ALA A O 1
ATOM 734 N N . VAL A 1 97 ? -2.381 -2.503 2.241 1.00 89.19 97 VAL A N 1
ATOM 735 C CA . VAL A 1 97 ? -1.002 -2.976 2.149 1.00 89.19 97 VAL A CA 1
ATOM 736 C C . VAL A 1 97 ? -0.899 -3.905 0.948 1.00 89.19 97 VAL A C 1
ATOM 738 O O . VAL A 1 97 ? -1.738 -4.794 0.781 1.00 89.19 97 VAL A O 1
ATOM 741 N N . THR A 1 98 ? 0.107 -3.722 0.091 1.00 91.62 98 THR A N 1
ATOM 742 C CA . THR A 1 98 ? 0.270 -4.567 -1.097 1.00 91.62 98 THR A CA 1
ATOM 743 C C . THR A 1 98 ? 1.718 -4.798 -1.521 1.00 91.62 98 THR A C 1
ATOM 745 O O . THR A 1 98 ? 2.604 -3.986 -1.257 1.00 91.62 98 THR A O 1
ATOM 748 N N . GLY A 1 99 ? 1.966 -5.896 -2.235 1.00 89.00 99 GLY A N 1
ATOM 749 C CA . GLY A 1 99 ? 3.273 -6.213 -2.798 1.00 89.00 99 GLY A CA 1
ATOM 750 C C . GLY A 1 99 ? 3.246 -7.469 -3.665 1.00 89.00 99 GLY A C 1
ATOM 751 O O . GLY A 1 99 ? 2.297 -8.249 -3.619 1.00 89.00 99 GLY A O 1
ATOM 752 N N . HIS A 1 100 ? 4.297 -7.659 -4.467 1.00 88.75 100 HIS A N 1
ATOM 753 C CA . HIS A 1 100 ? 4.461 -8.822 -5.343 1.00 88.75 100 HIS A CA 1
ATOM 754 C C . HIS A 1 100 ? 5.715 -9.632 -4.986 1.00 88.75 100 HIS A C 1
ATOM 756 O O . HIS A 1 100 ? 6.738 -9.055 -4.610 1.00 88.75 100 HIS A O 1
ATOM 762 N N . SER A 1 101 ? 5.663 -10.959 -5.149 1.00 88.56 101 SER A N 1
ATOM 763 C CA . SER A 1 101 ? 6.779 -11.871 -4.870 1.00 88.56 101 SER A CA 1
ATOM 764 C C . SER A 1 101 ? 7.268 -11.697 -3.425 1.00 88.56 101 SER A C 1
ATOM 766 O O . SER A 1 101 ? 6.477 -11.815 -2.494 1.00 88.56 101 SER A O 1
ATOM 768 N N . LEU A 1 102 ? 8.533 -11.351 -3.189 1.00 83.69 102 LEU A N 1
ATOM 769 C CA . LEU A 1 102 ? 9.022 -11.054 -1.838 1.00 83.69 102 LEU A CA 1
ATOM 770 C C . LEU A 1 102 ? 8.299 -9.858 -1.175 1.00 83.69 102 LEU A C 1
ATOM 772 O O . LEU A 1 102 ? 8.060 -9.881 0.028 1.00 83.69 102 LEU A O 1
ATOM 776 N N . GLY A 1 103 ? 7.848 -8.871 -1.961 1.00 82.25 103 GLY A N 1
ATOM 777 C CA . GLY A 1 103 ? 7.000 -7.766 -1.482 1.00 82.25 103 GLY A CA 1
ATOM 778 C C . GLY A 1 103 ? 5.669 -8.236 -0.896 1.00 82.25 103 GLY A C 1
ATOM 779 O O . GLY A 1 103 ? 5.115 -7.616 0.012 1.00 82.25 103 GLY A O 1
ATOM 780 N N . ALA A 1 104 ? 5.161 -9.359 -1.394 1.00 85.69 104 ALA A N 1
ATOM 781 C CA . ALA A 1 104 ? 3.931 -9.969 -0.920 1.00 85.69 104 ALA A CA 1
ATOM 782 C C . ALA A 1 104 ? 4.140 -10.642 0.454 1.00 85.69 104 ALA A C 1
ATOM 784 O O . ALA A 1 104 ? 3.309 -10.484 1.342 1.00 85.69 104 ALA A O 1
ATOM 785 N N . ALA A 1 105 ? 5.309 -11.253 0.692 1.00 86.12 105 ALA A N 1
ATOM 786 C CA . ALA A 1 105 ? 5.693 -11.740 2.021 1.00 86.12 105 ALA A CA 1
ATOM 787 C C . ALA A 1 105 ? 5.762 -10.609 3.062 1.00 86.12 105 ALA A C 1
ATOM 789 O O . ALA A 1 105 ? 5.247 -10.730 4.170 1.00 86.12 105 ALA A O 1
ATOM 790 N N . GLN A 1 106 ? 6.341 -9.463 2.697 1.00 84.12 106 GLN A N 1
ATOM 791 C CA . GLN A 1 106 ? 6.378 -8.292 3.583 1.00 84.12 106 GLN A CA 1
ATOM 792 C C . GLN A 1 106 ? 4.991 -7.729 3.872 1.00 84.12 106 GLN A C 1
ATOM 794 O O . GLN A 1 106 ? 4.745 -7.238 4.969 1.00 84.12 106 GLN A O 1
ATOM 799 N N . THR A 1 107 ? 4.089 -7.805 2.894 1.00 86.75 107 THR A N 1
ATOM 800 C CA . THR A 1 107 ? 2.694 -7.391 3.060 1.00 86.75 107 THR A CA 1
ATOM 801 C C . THR A 1 107 ? 2.026 -8.205 4.168 1.00 86.75 107 THR A C 1
ATOM 803 O O . THR A 1 107 ? 1.359 -7.616 5.021 1.00 86.75 107 THR A O 1
ATOM 806 N N . ALA A 1 108 ? 2.267 -9.519 4.218 1.00 86.06 108 ALA A N 1
ATOM 807 C CA . ALA A 1 108 ? 1.764 -10.385 5.281 1.00 86.06 108 ALA A CA 1
ATOM 808 C C . ALA A 1 108 ? 2.282 -9.963 6.662 1.00 86.06 108 ALA A C 1
ATOM 810 O O . ALA A 1 108 ? 1.487 -9.694 7.564 1.00 86.06 108 ALA A O 1
ATOM 811 N N . PHE A 1 109 ? 3.600 -9.800 6.816 1.00 83.81 109 PHE A N 1
ATOM 812 C CA . PHE A 1 109 ? 4.194 -9.390 8.093 1.00 83.81 109 PHE A CA 1
ATOM 813 C C . PHE A 1 109 ? 3.762 -7.987 8.535 1.00 83.81 109 PHE A C 1
ATOM 815 O O . PHE A 1 109 ? 3.406 -7.792 9.695 1.00 83.81 109 PHE A O 1
ATOM 822 N N . ALA A 1 110 ? 3.733 -7.013 7.622 1.00 83.19 110 ALA A N 1
ATOM 823 C CA . ALA A 1 110 ? 3.291 -5.655 7.930 1.00 83.19 110 ALA A CA 1
ATOM 824 C C . ALA A 1 110 ? 1.821 -5.631 8.376 1.00 83.19 110 ALA A C 1
ATOM 826 O O . ALA A 1 110 ? 1.475 -4.973 9.356 1.00 83.19 110 ALA A O 1
ATOM 827 N N . THR A 1 111 ? 0.955 -6.380 7.692 1.00 84.25 111 THR A N 1
ATOM 828 C CA . THR A 1 111 ? -0.464 -6.493 8.059 1.00 84.25 111 THR A CA 1
ATOM 829 C C . THR A 1 111 ? -0.626 -7.163 9.424 1.00 84.25 111 THR A C 1
ATOM 831 O O . THR A 1 111 ? -1.410 -6.679 10.245 1.00 84.25 111 THR A O 1
ATOM 834 N N . ALA A 1 112 ? 0.130 -8.234 9.690 1.00 82.25 112 ALA A N 1
ATOM 835 C CA . ALA A 1 112 ? 0.143 -8.908 10.986 1.00 82.25 112 ALA A CA 1
ATOM 836 C C . ALA A 1 112 ? 0.509 -7.936 12.113 1.00 82.25 112 ALA A C 1
ATOM 838 O O . ALA A 1 112 ? -0.209 -7.853 13.107 1.00 82.25 112 ALA A O 1
ATOM 839 N N . GLU A 1 113 ? 1.568 -7.149 11.919 1.00 82.50 113 GLU A N 1
ATOM 840 C CA . GLU A 1 113 ? 2.048 -6.165 12.889 1.00 82.50 113 GLU A CA 1
ATOM 841 C C . GLU A 1 113 ? 1.009 -5.069 13.164 1.00 82.50 113 GLU A C 1
ATOM 843 O O . GLU A 1 113 ? 0.720 -4.758 14.321 1.00 82.50 113 GLU A O 1
ATOM 848 N N . PHE A 1 114 ? 0.373 -4.502 12.128 1.00 80.75 114 PHE A N 1
ATOM 849 C CA . PHE A 1 114 ? -0.672 -3.491 12.345 1.00 80.75 114 PHE A CA 1
ATOM 850 C C . PHE A 1 114 ? -1.849 -4.040 13.151 1.00 80.75 114 PHE A C 1
ATOM 852 O O . PHE A 1 114 ? -2.390 -3.330 14.006 1.00 80.75 114 PHE A O 1
ATOM 859 N N . ARG A 1 115 ? -2.239 -5.291 12.893 1.00 79.69 115 ARG A N 1
ATOM 860 C CA . ARG A 1 115 ? -3.336 -5.953 13.605 1.00 79.69 115 ARG A CA 1
ATOM 861 C C . ARG A 1 115 ? -2.950 -6.326 15.034 1.00 79.69 115 ARG A C 1
ATOM 863 O O . ARG A 1 115 ? -3.752 -6.117 15.941 1.00 79.69 115 ARG A O 1
ATOM 870 N N . ALA A 1 116 ? -1.722 -6.796 15.252 1.00 80.62 116 ALA A N 1
ATOM 871 C CA . ALA A 1 116 ? -1.178 -7.063 16.583 1.00 80.62 116 ALA A CA 1
ATOM 872 C C . ALA A 1 116 ? -1.131 -5.790 17.446 1.00 80.62 116 ALA A C 1
ATOM 874 O O . ALA A 1 116 ? -1.471 -5.834 18.627 1.00 80.62 116 ALA A O 1
ATOM 875 N N . ASN A 1 117 ? -0.832 -4.638 16.837 1.00 79.88 117 ASN A N 1
ATOM 876 C CA . ASN A 1 117 ? -0.853 -3.326 17.492 1.00 79.88 117 ASN A CA 1
ATOM 877 C C . ASN A 1 117 ? -2.258 -2.698 17.599 1.00 79.88 117 ASN A C 1
ATOM 879 O O . ASN A 1 117 ? -2.393 -1.493 17.808 1.00 79.88 117 ASN A O 1
ATOM 883 N N . GLY A 1 118 ? -3.319 -3.502 17.482 1.00 74.94 118 GLY A N 1
ATOM 884 C CA . GLY A 1 118 ? -4.692 -3.094 17.787 1.00 74.94 118 GLY A CA 1
ATOM 885 C C . GLY A 1 118 ? -5.448 -2.424 16.641 1.00 74.94 118 GLY A C 1
ATOM 886 O O . GLY A 1 118 ? -6.571 -1.967 16.855 1.00 74.94 118 GLY A O 1
ATOM 887 N N . THR A 1 119 ? -4.886 -2.385 15.428 1.00 73.44 119 THR A N 1
ATOM 888 C CA . THR A 1 119 ? -5.635 -1.917 14.255 1.00 73.44 119 THR A CA 1
ATOM 889 C C . THR A 1 119 ? -6.652 -2.978 13.836 1.00 73.44 119 THR A C 1
ATOM 891 O O . THR A 1 119 ? -6.309 -4.156 13.699 1.00 73.44 119 THR A O 1
ATOM 894 N N . LYS A 1 120 ? -7.912 -2.591 13.617 1.00 70.62 120 LYS A N 1
ATOM 895 C CA . LYS A 1 120 ? -8.953 -3.562 13.248 1.00 70.62 120 LYS A CA 1
ATOM 896 C C . LYS A 1 120 ? -8.721 -4.076 11.829 1.00 70.62 120 LYS A C 1
ATOM 898 O O . LYS A 1 120 ? -8.232 -3.357 10.965 1.00 70.62 120 LYS A O 1
ATOM 903 N N . GLY A 1 121 ? -9.140 -5.312 11.554 1.00 60.41 121 GLY A N 1
ATOM 904 C CA . GLY A 1 121 ? -8.982 -5.911 10.222 1.00 60.41 121 GLY A CA 1
ATOM 905 C C . GLY A 1 121 ? -9.686 -5.137 9.098 1.00 60.41 121 GLY A C 1
ATOM 906 O O . GLY A 1 121 ? -9.256 -5.202 7.956 1.00 60.41 121 GLY A O 1
ATOM 907 N N . GLU A 1 122 ? -10.726 -4.369 9.421 1.00 68.19 122 GLU A N 1
ATOM 908 C CA . GLU A 1 122 ? -11.461 -3.527 8.463 1.00 68.19 122 GLU A CA 1
ATOM 909 C C . GLU A 1 122 ? -10.726 -2.217 8.134 1.00 68.19 122 GLU A C 1
ATOM 911 O O . GLU A 1 122 ? -10.994 -1.592 7.113 1.00 68.19 122 GLU A O 1
ATOM 916 N N . GLU A 1 123 ? -9.773 -1.827 8.984 1.00 77.38 123 GLU A N 1
ATOM 917 C CA . GLU A 1 123 ? -8.937 -0.634 8.836 1.00 77.38 123 GLU A CA 1
ATOM 918 C C . GLU A 1 123 ? -7.627 -0.950 8.088 1.00 77.38 123 GLU A C 1
ATOM 920 O O . GLU A 1 123 ? -6.936 -0.021 7.667 1.00 77.38 123 GLU A O 1
ATOM 925 N N . VAL A 1 124 ? -7.282 -2.241 7.916 1.00 83.56 124 VAL A N 1
ATOM 926 C CA . VAL A 1 124 ? -6.063 -2.706 7.226 1.00 83.56 124 VAL A CA 1
ATOM 927 C C . VAL A 1 124 ? -6.360 -3.872 6.287 1.00 83.56 124 VAL A C 1
ATOM 929 O O . VAL A 1 124 ? -6.524 -5.017 6.722 1.00 83.56 124 VAL A O 1
ATOM 932 N N . TRP A 1 125 ? -6.353 -3.588 4.990 1.00 86.88 125 TRP A N 1
ATOM 933 C CA . TRP A 1 125 ? -6.506 -4.567 3.920 1.00 86.88 125 TRP A CA 1
ATOM 934 C C . TRP A 1 125 ? -5.151 -5.076 3.445 1.00 86.88 125 TRP A C 1
ATOM 936 O O . TRP A 1 125 ? -4.191 -4.316 3.335 1.00 86.88 125 TRP A O 1
ATOM 946 N N . MET A 1 126 ? -5.094 -6.366 3.134 1.00 87.44 126 MET A N 1
ATOM 947 C CA . MET A 1 126 ? -3.897 -7.051 2.659 1.00 87.44 126 MET A CA 1
ATOM 948 C C . MET A 1 126 ? -4.124 -7.549 1.234 1.00 87.44 126 MET A C 1
ATOM 950 O O . MET A 1 126 ? -5.090 -8.265 0.975 1.00 87.44 126 MET A O 1
ATOM 954 N N . PHE A 1 127 ? -3.225 -7.175 0.324 1.00 89.25 127 PHE A N 1
ATOM 955 C CA . PHE A 1 127 ? -3.218 -7.611 -1.071 1.00 89.25 127 PHE A CA 1
ATOM 956 C C . PHE A 1 127 ? -1.834 -8.137 -1.448 1.00 89.25 127 PHE A C 1
ATOM 958 O O . PHE A 1 127 ? -0.983 -7.401 -1.961 1.00 89.25 127 PHE A O 1
ATOM 965 N N . ASP A 1 128 ? -1.608 -9.416 -1.184 1.00 88.38 128 ASP A N 1
ATOM 966 C CA . ASP A 1 128 ? -0.403 -10.126 -1.588 1.00 88.38 128 ASP A CA 1
ATOM 967 C C . ASP A 1 128 ? -0.553 -10.680 -3.021 1.00 88.38 128 ASP A C 1
ATOM 969 O O . ASP A 1 128 ? -1.623 -11.118 -3.442 1.00 88.38 128 ASP A O 1
ATOM 973 N N . TYR A 1 129 ? 0.512 -10.607 -3.820 1.00 88.56 129 TYR A N 1
ATOM 974 C CA . TYR A 1 129 ? 0.529 -11.154 -5.176 1.00 88.56 129 TYR A CA 1
ATOM 975 C C . TYR A 1 129 ? 1.743 -12.059 -5.363 1.00 88.56 129 TYR 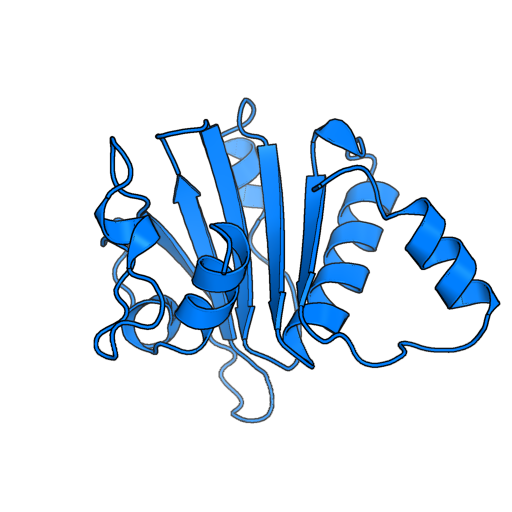A C 1
ATOM 977 O O . TYR A 1 129 ? 2.882 -11.603 -5.297 1.00 88.56 129 TYR A O 1
ATOM 985 N N . ALA A 1 130 ? 1.512 -13.341 -5.652 1.00 88.25 130 ALA A N 1
ATOM 986 C CA . ALA A 1 130 ? 2.574 -14.341 -5.821 1.00 88.25 130 ALA A CA 1
ATOM 987 C C . ALA A 1 130 ? 3.507 -14.455 -4.597 1.00 88.25 130 ALA A C 1
ATOM 989 O O . ALA A 1 130 ? 4.728 -14.543 -4.742 1.00 88.25 130 ALA A O 1
ATOM 990 N N . GLN A 1 131 ? 2.928 -14.426 -3.395 1.00 88.00 131 GLN A N 1
ATOM 991 C CA . GLN A 1 131 ? 3.676 -14.604 -2.155 1.00 88.00 131 GLN A CA 1
ATOM 992 C C . GLN A 1 131 ? 4.369 -15.980 -2.072 1.00 88.00 131 GLN A C 1
ATOM 994 O O . GLN A 1 131 ? 3.773 -16.993 -2.450 1.00 88.00 131 GLN A O 1
ATOM 999 N N . PRO A 1 132 ? 5.634 -16.047 -1.610 1.00 88.12 132 PRO A N 1
ATOM 1000 C CA . PRO A 1 132 ? 6.253 -17.309 -1.224 1.00 88.12 132 PRO A CA 1
ATOM 1001 C C . PRO A 1 132 ? 5.663 -17.811 0.099 1.00 88.12 132 PRO A C 1
ATOM 1003 O O . PRO A 1 132 ? 5.164 -17.023 0.895 1.00 88.12 132 PRO A O 1
ATOM 1006 N N . HIS A 1 133 ? 5.795 -19.109 0.381 1.00 87.12 133 HIS A N 1
ATOM 1007 C CA . HIS A 1 133 ? 5.483 -19.624 1.715 1.00 87.12 133 HIS A CA 1
ATOM 1008 C C . HIS A 1 133 ? 6.394 -18.978 2.764 1.00 87.12 133 HIS A C 1
ATOM 1010 O O . HIS A 1 133 ? 7.616 -18.945 2.594 1.00 87.12 133 HIS A O 1
ATOM 1016 N N . LEU A 1 134 ? 5.792 -18.499 3.852 1.00 86.56 134 LEU A N 1
ATOM 1017 C CA . LEU A 1 134 ? 6.495 -17.741 4.888 1.00 86.56 134 LEU A CA 1
ATOM 1018 C C . LEU A 1 134 ? 7.078 -18.619 5.995 1.00 86.56 134 LEU A C 1
ATOM 1020 O O . LEU A 1 134 ? 8.016 -18.208 6.674 1.00 86.56 134 LEU A O 1
ATOM 1024 N N . GLY A 1 135 ? 6.544 -19.826 6.186 1.00 86.12 135 GLY A N 1
ATOM 1025 C CA . GLY A 1 135 ? 6.983 -20.699 7.266 1.00 86.12 135 GLY A CA 1
ATOM 1026 C C . GLY A 1 135 ? 6.168 -21.977 7.398 1.00 86.12 135 GLY A C 1
ATOM 1027 O O . GLY A 1 135 ? 5.746 -22.571 6.405 1.00 86.12 135 GLY A O 1
ATOM 1028 N N . ASP A 1 136 ? 6.018 -22.422 8.643 1.00 88.31 136 ASP A N 1
ATOM 1029 C CA . ASP A 1 136 ? 5.291 -23.633 9.000 1.00 88.31 136 ASP A CA 1
ATOM 1030 C C . ASP A 1 136 ? 3.765 -23.420 9.003 1.00 88.31 136 ASP A C 1
ATOM 1032 O O . ASP A 1 136 ? 3.253 -22.335 8.726 1.00 88.31 136 ASP A O 1
ATOM 1036 N N . LEU A 1 137 ? 3.020 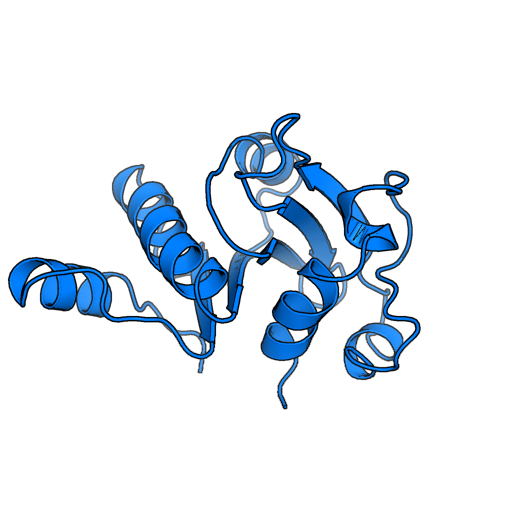-24.482 9.317 1.00 86.25 137 LEU A N 1
ATOM 1037 C CA . LEU A 1 137 ? 1.557 -24.425 9.353 1.00 86.25 137 LEU A CA 1
ATOM 1038 C C . LEU A 1 137 ? 1.023 -23.502 10.456 1.00 86.25 137 LEU A C 1
ATOM 1040 O O . LEU A 1 137 ? -0.034 -22.911 10.274 1.00 86.25 137 LEU A O 1
ATOM 1044 N N . ASN A 1 138 ? 1.756 -23.324 11.561 1.00 83.94 138 ASN A N 1
ATOM 1045 C CA . ASN A 1 138 ? 1.336 -22.400 12.615 1.00 83.94 138 ASN A CA 1
ATOM 1046 C C . ASN A 1 138 ? 1.350 -20.959 12.101 1.00 83.94 138 ASN A C 1
ATOM 1048 O O . ASN A 1 138 ? 0.418 -20.198 12.358 1.00 83.94 138 ASN A O 1
ATOM 1052 N N . LEU A 1 139 ? 2.389 -20.588 11.347 1.00 81.44 139 LEU A N 1
ATOM 1053 C CA . LEU A 1 139 ? 2.442 -19.282 10.704 1.00 81.44 139 LEU A CA 1
ATOM 1054 C C . LEU A 1 139 ? 1.374 -19.147 9.612 1.00 81.44 139 LEU A C 1
ATOM 1056 O O . LEU A 1 139 ? 0.771 -18.084 9.503 1.00 81.44 139 LEU A O 1
ATOM 1060 N N . ALA A 1 140 ? 1.090 -20.212 8.859 1.00 81.12 140 ALA A N 1
ATOM 1061 C CA . ALA A 1 140 ? 0.017 -20.204 7.866 1.00 81.12 140 ALA A CA 1
ATOM 1062 C C . ALA A 1 140 ? -1.369 -19.975 8.502 1.00 81.12 140 ALA A C 1
ATOM 1064 O O . ALA A 1 140 ? -2.170 -19.214 7.965 1.00 81.12 140 ALA A O 1
ATOM 1065 N N . ASP A 1 141 ? -1.645 -20.567 9.666 1.00 79.50 141 ASP A N 1
ATOM 1066 C CA . ASP A 1 141 ? -2.902 -20.352 10.394 1.00 79.50 141 ASP A CA 1
ATOM 1067 C C . ASP A 1 141 ? -3.024 -18.908 10.902 1.00 79.50 141 ASP A C 1
ATOM 1069 O O . ASP A 1 141 ? -4.092 -18.291 10.808 1.00 79.50 141 ASP A O 1
ATOM 1073 N N . VAL A 1 142 ? -1.917 -18.336 11.392 1.00 76.62 142 VAL A N 1
ATOM 1074 C CA . VAL A 1 142 ? -1.850 -16.910 11.738 1.00 76.62 142 VAL A CA 1
ATOM 1075 C C . VAL A 1 142 ? -2.109 -16.060 10.499 1.00 76.62 142 VAL A C 1
ATOM 1077 O O . VAL A 1 142 ? -2.917 -15.134 10.570 1.00 76.62 142 VAL A O 1
ATOM 1080 N N . GLU A 1 143 ? -1.494 -16.393 9.365 1.00 75.19 143 GLU A N 1
ATOM 1081 C CA . GLU A 1 143 ? -1.677 -15.673 8.109 1.00 75.19 143 GLU A CA 1
ATOM 1082 C C . GLU A 1 143 ? -3.147 -15.689 7.666 1.00 75.19 143 GLU A C 1
ATOM 1084 O O . GLU A 1 143 ? -3.752 -14.643 7.445 1.00 75.19 143 GLU A O 1
ATOM 1089 N N . VAL A 1 144 ? -3.789 -16.856 7.655 1.00 75.44 144 VAL A N 1
ATOM 1090 C CA . VAL A 1 144 ? -5.221 -16.975 7.341 1.00 75.44 144 VAL A CA 1
ATOM 1091 C C . VAL A 1 144 ? -6.077 -16.141 8.302 1.00 75.44 144 VAL A C 1
ATOM 1093 O O . VAL A 1 144 ? -7.044 -15.511 7.871 1.00 75.44 144 VAL A O 1
ATOM 1096 N N . SER A 1 145 ? -5.711 -16.062 9.585 1.00 68.25 145 SER A N 1
ATOM 1097 C CA . SER A 1 145 ? -6.420 -15.224 10.563 1.00 68.25 145 SER A CA 1
ATOM 1098 C C . SER A 1 145 ? -6.244 -13.712 10.325 1.00 68.25 145 SER A C 1
ATOM 1100 O O . SER A 1 145 ? -7.129 -12.923 10.673 1.00 68.25 145 SER A O 1
ATOM 1102 N N . ILE A 1 146 ? -5.143 -13.291 9.685 1.00 65.62 146 ILE A N 1
ATOM 1103 C CA . ILE A 1 146 ? -4.896 -11.899 9.273 1.00 65.62 146 ILE A CA 1
ATOM 1104 C C . ILE A 1 146 ? -5.369 -11.596 7.842 1.00 65.62 146 ILE A C 1
ATOM 1106 O O . ILE A 1 146 ? -5.374 -10.429 7.452 1.00 65.62 146 ILE A O 1
ATOM 1110 N N . VAL A 1 147 ? -5.849 -12.567 7.061 1.00 61.06 147 VAL A N 1
ATOM 1111 C CA . VAL A 1 147 ? -6.532 -12.290 5.785 1.00 61.06 147 VAL A CA 1
ATOM 1112 C C . VAL A 1 147 ? -7.947 -11.781 6.084 1.00 61.06 147 VAL A C 1
ATOM 1114 O O . VAL A 1 147 ? -8.943 -12.501 6.083 1.00 61.06 147 VAL A O 1
ATOM 1117 N N . GLY A 1 148 ? -8.045 -10.486 6.386 1.00 52.41 148 GLY A N 1
ATOM 1118 C CA . GLY A 1 148 ? -9.320 -9.774 6.499 1.00 52.41 148 GLY A CA 1
ATOM 1119 C C . GLY A 1 148 ? -9.626 -9.034 5.202 1.00 52.41 148 GLY A C 1
ATOM 1120 O O . GLY A 1 148 ? -9.084 -7.957 5.000 1.00 52.41 148 GLY A O 1
ATOM 1121 N N . ARG A 1 149 ? -10.467 -9.656 4.364 1.00 51.78 149 ARG A N 1
ATOM 1122 C CA . ARG A 1 149 ? -11.226 -9.129 3.208 1.00 51.78 149 ARG A CA 1
ATOM 1123 C C . ARG A 1 149 ? -10.563 -8.036 2.354 1.00 51.78 149 ARG A C 1
ATOM 1125 O O . ARG A 1 149 ? -10.768 -6.850 2.570 1.00 51.78 149 ARG A O 1
ATOM 1132 N N . GLY A 1 150 ? -9.937 -8.485 1.270 1.00 47.59 150 GLY A N 1
ATOM 1133 C CA . GLY A 1 150 ? -9.688 -7.705 0.059 1.00 47.59 150 GLY A CA 1
ATOM 1134 C C . GLY A 1 150 ? -9.960 -8.556 -1.186 1.00 47.59 150 GLY A C 1
ATOM 1135 O O . GLY A 1 150 ? -9.048 -8.798 -1.970 1.00 47.59 150 GLY A O 1
ATOM 1136 N N . VAL A 1 151 ? -11.183 -9.086 -1.321 1.00 41.50 151 VAL A N 1
ATOM 1137 C CA . VAL A 1 151 ? -11.687 -9.668 -2.583 1.00 41.50 151 VAL A CA 1
ATOM 1138 C C . VAL A 1 151 ? -12.643 -8.702 -3.253 1.00 41.50 151 VAL A C 1
ATOM 1140 O O . VAL A 1 151 ? -13.527 -8.184 -2.535 1.00 41.50 151 VAL A O 1
#